Protein AF-A0A535G8T7-F1 (afdb_monomer_lite)

Foldseek 3Di:
DDDDDDDDDDPPPVVPVVPPPPPDDDDPPPPPPPPPPPPVPDPPCPVLVVVLVVLLVVLVVLLVLLVVLQVCLQVVPDCVDPVNVVSCVVNVVLLVVVPPPDDWDDDPSTRSVSSVVSSVVSVVVSVVVSVVSCVVPPPPDD

Radius of gyration: 41.16 Å; chains: 1; bounding box: 87×109×68 Å

Structure (mmCIF, N/CA/C/O backbone):
data_AF-A0A535G8T7-F1
#
_entry.id   AF-A0A535G8T7-F1
#
loop_
_atom_site.group_PDB
_atom_site.id
_atom_site.type_symbol
_atom_site.label_atom_id
_atom_site.label_alt_id
_atom_site.label_comp_id
_atom_site.label_asym_id
_atom_site.label_entity_id
_atom_site.label_seq_id
_atom_site.pdbx_PDB_ins_code
_atom_site.Cartn_x
_atom_site.Cartn_y
_atom_site.Cartn_z
_atom_site.occupancy
_atom_site.B_iso_or_equiv
_atom_site.auth_seq_id
_atom_site.auth_comp_id
_atom_site.auth_asym_id
_atom_site.auth_atom_id
_atom_site.pdbx_PDB_model_num
ATOM 1 N N . MET A 1 1 ? 66.904 -98.398 -48.020 1.00 48.59 1 MET A N 1
ATOM 2 C CA . MET A 1 1 ? 67.419 -98.478 -46.636 1.00 48.59 1 MET A CA 1
ATOM 3 C C . MET A 1 1 ? 67.788 -97.072 -46.190 1.00 48.59 1 MET A C 1
ATOM 5 O O . MET A 1 1 ? 68.320 -96.346 -47.014 1.00 48.59 1 MET A O 1
ATOM 9 N N . ALA A 1 2 ? 67.494 -96.747 -44.927 1.00 50.19 2 ALA A N 1
ATOM 10 C CA . ALA A 1 2 ? 67.636 -95.458 -44.232 1.00 50.19 2 ALA A CA 1
ATOM 11 C C . ALA A 1 2 ? 66.484 -94.443 -44.410 1.00 50.19 2 ALA A C 1
ATOM 13 O O . ALA A 1 2 ? 66.359 -93.749 -45.411 1.00 50.19 2 ALA A O 1
ATOM 14 N N . ILE A 1 3 ? 65.665 -94.389 -43.356 1.00 49.53 3 ILE A N 1
ATOM 15 C CA . ILE A 1 3 ? 64.797 -93.284 -42.943 1.00 49.53 3 ILE A CA 1
ATOM 16 C C . ILE A 1 3 ? 65.677 -92.098 -42.541 1.00 49.53 3 ILE A C 1
ATOM 18 O O . ILE A 1 3 ? 66.598 -92.314 -41.755 1.00 49.53 3 ILE A O 1
ATOM 22 N N . ARG A 1 4 ? 65.332 -90.873 -42.960 1.00 51.25 4 ARG A N 1
ATOM 23 C CA . ARG A 1 4 ? 65.398 -89.684 -42.093 1.00 51.25 4 ARG A CA 1
ATOM 24 C C . ARG A 1 4 ? 64.248 -88.733 -42.396 1.00 51.25 4 ARG A C 1
ATOM 26 O O . ARG A 1 4 ? 63.840 -88.556 -43.538 1.00 51.25 4 ARG A O 1
ATOM 33 N N . HIS A 1 5 ? 63.688 -88.261 -41.299 1.00 56.97 5 HIS A N 1
ATOM 34 C CA . HIS A 1 5 ? 62.522 -87.423 -41.157 1.00 56.97 5 HIS A CA 1
ATOM 35 C C . HIS A 1 5 ? 63.093 -86.099 -40.666 1.00 56.97 5 HIS A C 1
ATOM 37 O O . HIS A 1 5 ? 63.507 -86.027 -39.512 1.00 56.97 5 HIS A O 1
ATOM 43 N N . ASP A 1 6 ? 63.183 -85.108 -41.548 1.00 56.22 6 ASP A N 1
ATOM 44 C CA . ASP A 1 6 ? 63.774 -83.814 -41.220 1.00 56.22 6 ASP A CA 1
ATOM 45 C C . ASP A 1 6 ? 62.648 -82.767 -41.199 1.00 56.22 6 ASP A C 1
ATOM 47 O O . ASP A 1 6 ? 62.195 -82.253 -42.217 1.00 56.22 6 ASP A O 1
ATOM 51 N N . GLU A 1 7 ? 62.103 -82.628 -39.995 1.00 58.66 7 GLU A N 1
ATOM 52 C CA . GLU A 1 7 ? 61.579 -81.439 -39.316 1.00 58.66 7 GLU A CA 1
ATOM 53 C C . GL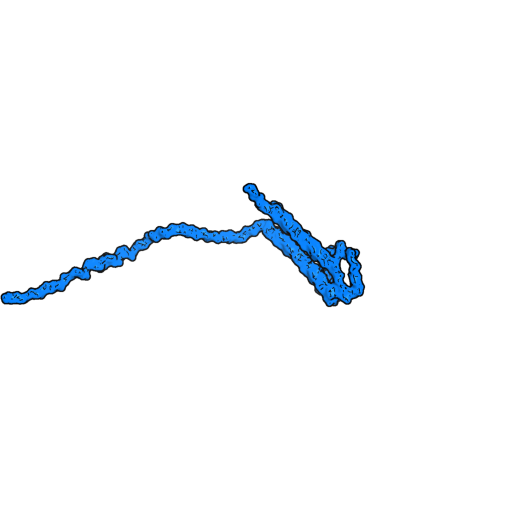U A 1 7 ? 61.063 -80.241 -40.148 1.00 58.66 7 GLU A C 1
ATOM 55 O O . GLU A 1 7 ? 61.810 -79.478 -40.753 1.00 58.66 7 GLU A O 1
ATOM 60 N N . HIS A 1 8 ? 59.755 -79.984 -40.007 1.00 61.91 8 HIS A N 1
ATOM 61 C CA . HIS A 1 8 ? 59.171 -78.637 -40.051 1.00 61.91 8 HIS A CA 1
ATOM 62 C C . HIS A 1 8 ? 59.838 -77.754 -38.989 1.00 61.91 8 HIS A C 1
ATOM 64 O O . HIS A 1 8 ? 59.796 -78.114 -37.809 1.00 61.91 8 HIS A O 1
ATOM 70 N N . PRO A 1 9 ? 60.383 -76.583 -39.354 1.00 54.34 9 PRO A N 1
ATOM 71 C CA . PRO A 1 9 ? 59.805 -75.325 -38.847 1.00 54.34 9 PRO A CA 1
ATOM 72 C C . PRO A 1 9 ? 60.082 -74.161 -39.838 1.00 54.34 9 PRO A C 1
ATOM 74 O O . PRO A 1 9 ? 61.140 -74.091 -40.439 1.00 54.34 9 PRO A O 1
ATOM 77 N N . THR A 1 10 ? 59.180 -73.238 -40.171 1.00 55.50 10 THR A N 1
ATOM 78 C CA . THR A 1 10 ? 58.928 -72.007 -39.398 1.00 55.50 10 THR A CA 1
ATOM 79 C C . THR A 1 10 ? 58.032 -71.055 -40.224 1.00 55.50 10 THR A C 1
ATOM 81 O O . THR A 1 10 ? 58.300 -69.870 -40.330 1.00 55.50 10 THR A O 1
ATOM 84 N N . GLU A 1 11 ? 56.898 -71.489 -40.779 1.00 53.00 11 GLU A N 1
ATOM 85 C CA . GLU A 1 11 ? 55.914 -70.537 -41.356 1.00 53.00 11 GLU A CA 1
ATOM 86 C C . GLU A 1 11 ? 54.972 -69.962 -40.271 1.00 53.00 11 GLU A C 1
ATOM 88 O O . GLU A 1 11 ? 53.772 -69.769 -40.446 1.00 53.00 11 GLU A O 1
ATOM 93 N N . ARG A 1 12 ? 55.515 -69.747 -39.067 1.00 56.47 12 ARG A N 1
ATOM 94 C CA . ARG A 1 12 ? 54.818 -69.159 -37.910 1.00 56.47 12 ARG A CA 1
ATOM 95 C C . ARG A 1 12 ? 55.551 -67.921 -37.394 1.00 56.47 12 ARG A C 1
ATOM 97 O O . ARG A 1 12 ? 55.482 -67.612 -36.211 1.00 56.47 12 ARG A O 1
ATOM 104 N N . VAL A 1 13 ? 56.283 -67.227 -38.258 1.00 55.84 13 VAL A N 1
ATOM 105 C CA . VAL A 1 13 ? 56.963 -65.978 -37.879 1.00 55.84 13 VAL A CA 1
ATOM 106 C C . VAL A 1 13 ? 56.516 -64.765 -38.691 1.00 55.84 13 VAL A C 1
ATOM 108 O O . VAL A 1 13 ? 56.645 -63.655 -38.199 1.00 55.84 13 VAL A O 1
ATOM 111 N N . GLU A 1 14 ? 55.827 -64.934 -39.823 1.00 55.16 14 GLU A N 1
ATOM 112 C CA . GLU A 1 14 ? 55.316 -63.787 -40.598 1.00 55.16 14 GLU A CA 1
ATOM 113 C C . GLU A 1 14 ? 54.021 -63.174 -40.020 1.00 55.16 14 GLU A C 1
ATOM 115 O O . GLU A 1 14 ? 53.676 -62.022 -40.271 1.00 55.16 14 GLU A O 1
ATOM 120 N N . ARG A 1 15 ? 53.290 -63.906 -39.167 1.00 56.53 15 ARG A N 1
ATOM 121 C CA . ARG A 1 15 ? 52.028 -63.410 -38.581 1.00 56.53 15 ARG A CA 1
ATOM 122 C C . ARG A 1 15 ? 52.227 -62.344 -37.490 1.00 56.53 15 ARG A C 1
ATOM 124 O O . ARG A 1 15 ? 51.249 -61.713 -37.092 1.00 56.53 15 ARG A O 1
ATOM 131 N N . VAL A 1 16 ? 53.446 -62.136 -36.994 1.00 57.09 16 VAL A N 1
ATOM 132 C CA . VAL A 1 16 ? 53.677 -61.327 -35.783 1.00 57.09 16 VAL A CA 1
ATOM 133 C C . VAL A 1 16 ? 54.039 -59.864 -36.083 1.00 57.09 16 VAL A C 1
ATOM 135 O O . VAL A 1 16 ? 53.807 -59.011 -35.235 1.00 57.09 16 VAL A O 1
ATOM 138 N N . GLU A 1 17 ? 54.442 -59.508 -37.305 1.00 55.72 17 GLU A N 1
ATOM 139 C CA . GLU A 1 17 ? 54.786 -58.109 -37.646 1.00 55.72 17 GLU A CA 1
ATOM 140 C C . GLU A 1 17 ? 53.579 -57.214 -37.989 1.00 55.72 17 GLU A C 1
ATOM 142 O O . GLU A 1 17 ? 53.711 -56.004 -38.153 1.00 55.72 17 GLU A O 1
ATOM 147 N N . ARG A 1 18 ? 52.357 -57.760 -38.042 1.00 56.59 18 ARG A N 1
ATOM 148 C CA . ARG A 1 18 ? 51.145 -56.966 -38.339 1.00 56.59 18 ARG A CA 1
ATOM 149 C C . ARG A 1 18 ? 50.621 -56.159 -37.137 1.00 56.59 18 ARG A C 1
ATOM 151 O O . ARG A 1 18 ? 49.663 -55.407 -37.294 1.00 56.59 18 ARG A O 1
ATOM 158 N N . ILE A 1 19 ? 51.195 -56.305 -35.942 1.00 57.62 19 ILE A N 1
ATOM 159 C CA . ILE A 1 19 ? 50.577 -55.791 -34.703 1.00 57.62 19 ILE A CA 1
ATOM 160 C C . ILE A 1 19 ? 51.194 -54.467 -34.200 1.00 57.62 19 ILE A C 1
ATOM 162 O O . ILE A 1 19 ? 50.603 -53.825 -33.339 1.00 57.62 19 ILE A O 1
ATOM 166 N N . GLU A 1 20 ? 52.287 -53.965 -34.786 1.00 56.53 20 GLU A N 1
ATOM 167 C CA . GLU A 1 20 ? 52.954 -52.739 -34.293 1.00 56.53 20 GLU A CA 1
ATOM 168 C C . GLU A 1 20 ? 52.769 -51.473 -35.148 1.00 56.53 20 GLU A C 1
ATOM 170 O O . GLU A 1 20 ? 53.287 -50.416 -34.805 1.00 56.53 20 GLU A O 1
ATOM 175 N N . HIS A 1 21 ? 51.935 -51.502 -36.190 1.00 53.03 21 HIS A N 1
ATOM 176 C CA . HIS A 1 21 ? 51.568 -50.294 -36.954 1.00 53.03 21 HIS A CA 1
ATOM 177 C C . HIS A 1 21 ? 50.254 -49.636 -36.486 1.00 53.03 21 HIS A C 1
ATOM 179 O O . HIS A 1 21 ? 49.468 -49.129 -37.282 1.00 53.03 21 HIS A O 1
ATOM 185 N N . LEU A 1 22 ? 50.005 -49.629 -35.174 1.00 56.12 22 LEU A N 1
ATOM 186 C CA . LEU A 1 22 ? 48.855 -48.968 -34.540 1.00 56.12 22 LEU A CA 1
ATOM 187 C C . LEU A 1 22 ? 49.304 -48.173 -33.305 1.00 56.12 22 LEU A C 1
ATOM 189 O O . LEU A 1 22 ? 48.767 -48.327 -32.210 1.00 56.12 22 LEU A O 1
ATOM 193 N N . HIS A 1 23 ? 50.310 -47.311 -33.469 1.00 57.88 23 HIS A N 1
ATOM 194 C CA . HIS A 1 23 ? 50.648 -46.321 -32.443 1.00 57.88 23 HIS A CA 1
ATOM 195 C C . HIS A 1 23 ? 50.940 -44.919 -32.977 1.00 57.88 23 HIS A C 1
ATOM 197 O O . HIS A 1 23 ? 51.767 -44.194 -32.436 1.00 57.88 23 HIS A O 1
ATOM 203 N N . GLU A 1 24 ? 50.168 -44.489 -33.974 1.00 51.56 24 GLU A N 1
ATOM 204 C CA . GLU A 1 24 ? 50.053 -43.069 -34.295 1.00 51.56 24 GLU A CA 1
ATOM 205 C C . GLU A 1 24 ? 48.576 -42.712 -34.504 1.00 51.56 24 GLU A C 1
ATOM 207 O O . GLU A 1 24 ? 47.999 -42.841 -35.579 1.00 51.56 24 GLU A O 1
ATOM 212 N N . ARG A 1 25 ? 47.913 -42.307 -33.417 1.00 59.97 25 ARG A N 1
ATOM 213 C CA . ARG A 1 25 ? 46.769 -41.390 -33.514 1.00 59.97 25 ARG A CA 1
ATOM 214 C C . ARG A 1 25 ? 47.370 -40.019 -33.826 1.00 59.97 25 ARG A C 1
ATOM 216 O O . ARG A 1 25 ? 48.233 -39.589 -33.064 1.00 59.97 25 ARG A O 1
ATOM 223 N N . PRO A 1 26 ? 46.880 -39.290 -34.839 1.00 51.06 26 PRO A N 1
ATOM 224 C CA . PRO A 1 26 ? 45.702 -38.469 -34.563 1.00 51.06 26 PRO A CA 1
ATOM 225 C C . PRO A 1 26 ? 44.774 -38.267 -35.778 1.00 51.06 26 PRO A C 1
ATOM 227 O O . PRO A 1 26 ? 45.053 -38.696 -36.886 1.00 51.06 26 PRO A O 1
ATOM 230 N N . ALA A 1 27 ? 43.672 -37.553 -35.542 1.00 53.00 27 ALA A N 1
ATOM 231 C CA . ALA A 1 27 ? 42.663 -37.128 -36.515 1.00 53.00 27 ALA A CA 1
ATOM 232 C C . ALA A 1 27 ? 41.603 -38.180 -36.864 1.00 53.00 27 ALA A C 1
ATOM 234 O O . ALA A 1 27 ? 41.348 -38.517 -38.017 1.00 53.00 27 ALA A O 1
ATOM 235 N N . ALA A 1 28 ? 40.834 -38.562 -35.841 1.00 55.94 28 ALA A N 1
ATOM 236 C CA . ALA A 1 28 ? 39.399 -38.606 -36.067 1.00 55.94 28 ALA A CA 1
ATOM 237 C C . ALA A 1 28 ? 39.005 -37.282 -36.744 1.00 55.94 28 ALA A C 1
ATOM 239 O O . ALA A 1 28 ? 39.094 -36.225 -36.119 1.00 55.94 28 ALA A O 1
ATOM 240 N N . THR A 1 29 ? 38.564 -37.326 -37.999 1.00 53.78 29 THR A N 1
ATOM 241 C CA . THR A 1 29 ? 37.729 -36.272 -38.584 1.00 53.78 29 THR A CA 1
ATOM 242 C C . THR A 1 29 ? 36.361 -36.324 -37.896 1.00 53.78 29 THR A C 1
ATOM 244 O O . THR A 1 29 ? 35.325 -36.536 -38.513 1.00 53.78 29 THR A O 1
ATOM 247 N N . ALA A 1 30 ? 36.347 -36.166 -36.572 1.00 56.47 30 ALA A N 1
ATOM 248 C CA . ALA A 1 30 ? 35.235 -35.519 -35.926 1.00 56.47 30 ALA A CA 1
ATOM 249 C C . ALA A 1 30 ? 35.384 -34.069 -36.365 1.00 56.47 30 ALA A C 1
ATOM 251 O O . ALA A 1 30 ? 36.321 -33.382 -35.952 1.00 56.47 30 ALA A O 1
ATOM 252 N N . ALA A 1 31 ? 34.511 -33.628 -37.272 1.00 60.22 31 ALA A N 1
ATOM 253 C CA . ALA A 1 31 ? 34.301 -32.206 -37.467 1.00 60.22 31 ALA A CA 1
ATOM 254 C C . ALA A 1 31 ? 34.274 -3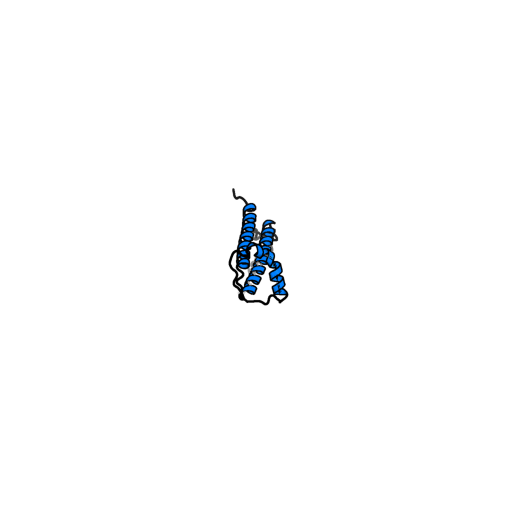1.558 -36.075 1.00 60.22 31 ALA A C 1
ATOM 256 O O . ALA A 1 31 ? 33.667 -32.149 -35.169 1.00 60.22 31 ALA A O 1
ATOM 257 N N . PRO A 1 32 ? 34.922 -30.403 -35.857 1.00 59.22 32 PRO A N 1
ATOM 258 C CA . PRO A 1 32 ? 34.621 -29.632 -34.673 1.00 59.22 32 PRO A CA 1
ATOM 259 C C . PRO A 1 32 ? 33.127 -29.336 -34.765 1.00 59.22 32 PRO A C 1
ATOM 261 O O . PRO A 1 32 ? 32.694 -28.427 -35.468 1.00 59.22 32 PRO A O 1
ATOM 264 N N . THR A 1 33 ? 32.316 -30.154 -34.092 1.00 56.47 33 THR A N 1
ATOM 265 C CA . THR A 1 33 ? 31.018 -29.718 -33.630 1.00 56.47 33 THR A CA 1
ATOM 266 C C . THR A 1 33 ? 31.411 -28.559 -32.758 1.00 56.47 33 THR A C 1
ATOM 268 O O . THR A 1 33 ? 31.988 -28.745 -31.684 1.00 56.47 33 THR A O 1
ATOM 271 N N . THR A 1 34 ? 31.240 -27.359 -33.297 1.00 58.09 34 THR A N 1
ATOM 272 C CA . THR A 1 34 ? 31.191 -26.145 -32.520 1.00 58.09 34 THR A CA 1
ATOM 273 C C . THR A 1 34 ? 30.071 -26.401 -31.531 1.00 58.09 34 THR A C 1
ATOM 275 O O . THR A 1 34 ? 28.912 -26.096 -31.795 1.00 58.09 34 THR A O 1
ATOM 278 N N . SER A 1 35 ? 30.407 -27.043 -30.412 1.00 63.88 35 SER A N 1
ATOM 279 C CA . SER A 1 35 ? 29.684 -26.884 -29.178 1.00 63.88 35 SER A CA 1
ATOM 280 C C . SER A 1 35 ? 29.901 -25.416 -28.899 1.00 63.88 35 SER A C 1
ATOM 282 O O . SER A 1 35 ? 30.900 -25.002 -28.315 1.00 63.88 35 SER A O 1
ATOM 284 N N . ASN A 1 36 ? 29.026 -24.616 -29.492 1.00 66.81 36 ASN A N 1
ATOM 285 C CA . ASN A 1 36 ? 28.714 -23.281 -29.083 1.00 66.81 36 ASN A CA 1
ATOM 286 C C . ASN A 1 36 ? 28.339 -23.428 -27.616 1.00 66.81 36 ASN A C 1
ATOM 288 O O . ASN A 1 36 ? 27.179 -23.576 -27.249 1.00 66.81 36 ASN A O 1
ATOM 292 N N . VAL A 1 37 ? 29.364 -23.442 -26.765 1.00 63.56 37 VAL A N 1
ATOM 293 C CA . VAL A 1 37 ? 29.234 -23.076 -25.376 1.00 63.56 37 VAL A CA 1
ATOM 294 C C . VAL A 1 37 ? 28.821 -21.624 -25.473 1.00 63.56 37 VAL A C 1
ATOM 296 O O . VAL A 1 37 ? 29.641 -20.710 -25.527 1.00 63.56 37 VAL A O 1
ATOM 299 N N . SER A 1 38 ? 27.515 -21.429 -25.620 1.00 62.88 38 SER A N 1
ATOM 300 C CA . SER A 1 38 ? 26.842 -20.217 -25.243 1.00 62.88 38 SER A CA 1
ATOM 301 C C . SER A 1 38 ? 27.179 -20.077 -23.771 1.00 62.88 38 SER A C 1
ATOM 303 O O . SER A 1 38 ? 26.479 -20.586 -22.901 1.00 62.88 38 SER A O 1
ATOM 305 N N . VAL A 1 39 ? 28.324 -19.453 -23.491 1.00 60.28 39 VAL A N 1
ATOM 306 C CA . VAL A 1 39 ? 28.535 -18.769 -22.232 1.00 60.28 39 VAL A CA 1
ATOM 307 C C . VAL A 1 39 ? 27.413 -17.756 -22.251 1.00 60.28 39 VAL A C 1
ATOM 309 O O . VAL A 1 39 ? 27.517 -16.731 -22.922 1.00 60.28 39 VAL A O 1
ATOM 312 N N . THR A 1 40 ? 26.274 -18.137 -21.671 1.00 60.59 40 THR A N 1
ATOM 313 C CA . THR A 1 40 ? 25.147 -17.257 -21.424 1.00 60.59 40 THR A CA 1
ATOM 314 C C . THR A 1 40 ? 25.767 -16.084 -20.700 1.00 60.59 40 THR A C 1
ATOM 316 O O . THR A 1 40 ? 26.160 -16.213 -19.540 1.00 60.59 40 THR A O 1
ATOM 319 N N . GLY A 1 41 ? 26.018 -15.018 -21.466 1.00 56.12 41 GLY A N 1
ATOM 320 C CA . GLY A 1 41 ? 26.767 -13.862 -21.018 1.00 56.12 41 GLY A CA 1
ATOM 321 C C . GLY A 1 41 ? 26.170 -13.442 -19.695 1.00 56.12 41 GLY A C 1
ATOM 322 O O . GLY A 1 41 ? 24.943 -13.355 -19.591 1.00 56.12 41 GLY A O 1
ATOM 323 N N . GLY A 1 42 ? 27.032 -13.304 -18.682 1.00 55.94 42 GLY A N 1
ATOM 324 C CA . GLY A 1 42 ? 26.630 -12.928 -17.333 1.00 55.94 42 GLY A CA 1
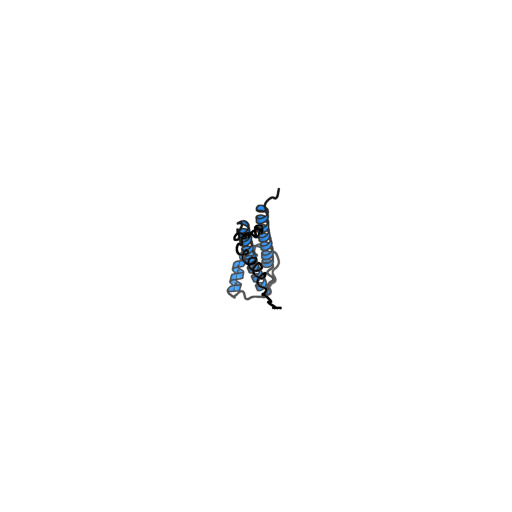ATOM 325 C C . GLY A 1 42 ? 25.580 -11.840 -17.432 1.00 55.94 42 GLY A C 1
ATOM 326 O O . GLY A 1 42 ? 25.817 -10.879 -18.161 1.00 55.94 42 GLY A O 1
ATOM 327 N N . ALA A 1 43 ? 24.416 -12.096 -16.820 1.00 59.00 43 ALA A N 1
ATOM 328 C CA . ALA A 1 43 ? 23.177 -11.361 -17.024 1.00 59.00 43 ALA A CA 1
ATOM 329 C C . ALA A 1 43 ? 23.482 -9.910 -17.400 1.00 59.00 43 ALA A C 1
ATOM 331 O O . ALA A 1 43 ? 23.895 -9.112 -16.562 1.00 59.00 43 ALA A O 1
ATOM 332 N N . THR A 1 44 ? 23.371 -9.563 -18.680 1.00 56.84 44 THR A N 1
ATOM 333 C CA . THR A 1 44 ? 23.376 -8.159 -19.056 1.00 56.84 44 THR A CA 1
ATOM 334 C C . THR A 1 44 ? 22.039 -7.655 -18.556 1.00 56.84 44 THR A C 1
ATOM 336 O O . THR A 1 44 ? 21.012 -7.808 -19.215 1.00 56.84 44 THR A O 1
ATOM 339 N N . HIS A 1 45 ? 22.026 -7.146 -17.320 1.00 54.94 45 HIS A N 1
ATOM 340 C CA . HIS A 1 45 ? 20.890 -6.437 -16.755 1.00 54.94 45 HIS A CA 1
ATOM 341 C C . HIS A 1 45 ? 20.645 -5.245 -17.674 1.00 54.94 45 HIS A C 1
ATOM 343 O O . HIS A 1 45 ? 21.224 -4.173 -17.499 1.00 54.94 45 HIS A O 1
ATOM 349 N N . THR A 1 46 ? 19.837 -5.445 -18.716 1.00 68.69 46 THR A N 1
ATOM 350 C CA . THR A 1 46 ? 19.364 -4.336 -19.532 1.00 68.69 46 THR A CA 1
ATOM 351 C C . THR A 1 46 ? 18.744 -3.332 -18.558 1.00 68.69 46 THR A C 1
ATOM 353 O O . THR A 1 46 ? 17.974 -3.739 -17.682 1.00 68.69 46 THR A O 1
ATOM 356 N N . PRO A 1 47 ? 19.102 -2.040 -18.629 1.00 72.56 47 PRO A N 1
ATOM 357 C CA . PRO A 1 47 ? 18.741 -1.059 -17.600 1.00 72.56 47 PRO A CA 1
ATOM 358 C C . PRO A 1 47 ? 17.229 -1.018 -17.331 1.00 72.56 47 PRO A C 1
ATOM 360 O O . PRO A 1 47 ? 16.783 -0.771 -16.214 1.00 72.56 47 PRO A O 1
ATOM 363 N N . VAL A 1 48 ? 16.434 -1.362 -18.341 1.00 81.31 48 VAL A N 1
ATOM 364 C CA . VAL A 1 48 ? 14.971 -1.432 -18.294 1.00 81.31 48 VAL A CA 1
ATOM 365 C C . VAL A 1 48 ? 14.459 -2.555 -17.397 1.00 81.31 48 VAL A C 1
ATOM 367 O O . VAL A 1 48 ? 13.469 -2.361 -16.688 1.00 81.31 48 VAL A O 1
ATOM 370 N N . TRP A 1 49 ? 15.140 -3.704 -17.368 1.00 80.50 49 TRP A N 1
ATOM 371 C CA . TRP A 1 49 ? 14.795 -4.799 -16.464 1.00 80.50 49 TRP A CA 1
ATOM 372 C C . TRP A 1 49 ? 14.983 -4.381 -15.003 1.00 80.50 49 TRP A C 1
ATOM 374 O O . TRP A 1 49 ? 14.101 -4.607 -14.174 1.00 80.50 49 TRP A O 1
ATOM 384 N N . THR A 1 50 ? 16.079 -3.679 -14.701 1.00 86.81 50 THR A N 1
ATOM 385 C CA . THR A 1 50 ? 16.353 -3.166 -13.352 1.00 86.81 50 THR A CA 1
ATOM 386 C C . THR A 1 50 ? 15.322 -2.119 -12.925 1.00 86.81 50 THR A C 1
ATOM 388 O O . THR A 1 50 ? 14.754 -2.240 -11.842 1.00 86.81 50 THR A O 1
ATOM 391 N N . VAL A 1 51 ? 15.016 -1.129 -13.775 1.00 87.25 51 VAL A N 1
ATOM 392 C CA . VAL A 1 51 ? 14.028 -0.077 -13.455 1.00 87.25 51 VAL A CA 1
ATOM 393 C C . VAL A 1 51 ? 12.647 -0.675 -13.194 1.00 87.25 51 VAL A C 1
ATOM 395 O O . VAL A 1 51 ? 12.031 -0.383 -12.171 1.00 87.25 51 VAL A O 1
ATOM 398 N N . THR A 1 52 ? 12.181 -1.555 -14.082 1.00 91.44 52 THR A N 1
ATOM 399 C CA . THR A 1 52 ? 10.865 -2.197 -13.951 1.00 91.44 52 THR A CA 1
ATOM 400 C C . THR A 1 52 ? 10.772 -3.017 -12.663 1.00 91.44 52 THR A C 1
ATOM 402 O O . THR A 1 52 ? 9.757 -2.966 -11.967 1.00 91.44 52 THR A O 1
ATOM 405 N N . SER A 1 53 ? 11.848 -3.725 -12.308 1.00 92.31 53 SER A N 1
ATOM 406 C CA . SER A 1 53 ? 11.917 -4.528 -11.083 1.00 92.31 53 SER A CA 1
ATOM 407 C C . SER A 1 53 ? 11.863 -3.667 -9.822 1.00 92.31 53 SER A C 1
ATOM 409 O O . SER A 1 53 ? 11.115 -3.984 -8.902 1.00 92.31 53 SER A O 1
ATOM 411 N N . VAL A 1 54 ? 12.605 -2.554 -9.786 1.00 94.69 54 VAL A N 1
ATOM 412 C CA . VAL A 1 54 ? 12.607 -1.627 -8.641 1.00 94.69 54 VAL A CA 1
ATOM 413 C C . VAL A 1 54 ? 11.239 -0.975 -8.458 1.00 94.69 54 VAL A C 1
ATOM 415 O O . VAL A 1 54 ? 10.732 -0.940 -7.340 1.00 94.69 54 VAL A O 1
ATOM 418 N N . VAL A 1 55 ? 10.619 -0.499 -9.543 1.00 94.69 55 VAL A N 1
ATOM 419 C CA . VAL A 1 55 ? 9.266 0.074 -9.492 1.00 94.69 55 VAL A CA 1
ATOM 420 C C . VAL A 1 55 ? 8.287 -0.959 -8.948 1.00 94.69 55 VAL A C 1
ATOM 422 O O . VAL A 1 55 ? 7.607 -0.690 -7.963 1.00 94.69 55 VAL A O 1
ATOM 425 N N . THR A 1 56 ? 8.267 -2.157 -9.537 1.00 95.88 56 THR A N 1
ATOM 426 C CA . THR A 1 56 ? 7.367 -3.235 -9.107 1.00 95.88 56 THR A CA 1
ATOM 427 C C . THR A 1 56 ? 7.557 -3.540 -7.624 1.00 95.88 56 THR A C 1
ATOM 429 O O . THR A 1 56 ? 6.584 -3.547 -6.880 1.00 95.88 56 THR A O 1
ATOM 432 N N . LEU A 1 57 ? 8.805 -3.689 -7.166 1.00 97.25 57 LEU A N 1
ATOM 433 C CA . LEU A 1 57 ? 9.118 -3.954 -5.764 1.00 97.25 57 LEU A CA 1
ATOM 434 C C . LEU A 1 57 ? 8.566 -2.872 -4.827 1.00 97.25 57 LEU A C 1
ATOM 436 O O . LEU A 1 57 ? 7.968 -3.206 -3.808 1.00 97.25 57 LEU A O 1
ATOM 440 N N . ILE A 1 58 ? 8.743 -1.590 -5.160 1.00 97.50 58 ILE A N 1
ATOM 441 C CA . ILE A 1 58 ? 8.247 -0.484 -4.330 1.00 97.50 58 ILE A CA 1
ATOM 442 C C . ILE A 1 58 ? 6.722 -0.540 -4.220 1.00 97.50 58 ILE A C 1
ATOM 444 O O . ILE A 1 58 ? 6.197 -0.514 -3.107 1.00 97.50 58 ILE A O 1
ATOM 448 N N . PHE A 1 59 ? 6.013 -0.651 -5.347 1.00 97.69 59 PHE A N 1
ATOM 449 C CA . PHE A 1 59 ? 4.549 -0.718 -5.346 1.00 97.69 59 PHE A CA 1
ATOM 450 C C . PHE A 1 59 ? 4.041 -1.940 -4.577 1.00 97.69 59 PHE A C 1
ATOM 452 O O . PHE A 1 59 ? 3.196 -1.788 -3.699 1.00 97.69 59 PHE A O 1
ATOM 459 N N . THR A 1 60 ? 4.638 -3.116 -4.793 1.00 97.81 60 THR A N 1
ATOM 460 C CA . THR A 1 60 ? 4.282 -4.337 -4.060 1.00 97.81 60 THR A CA 1
ATOM 461 C C . THR A 1 60 ? 4.515 -4.194 -2.556 1.00 97.81 60 THR A C 1
ATOM 463 O O . THR A 1 60 ? 3.683 -4.629 -1.765 1.00 97.81 60 THR A O 1
ATOM 466 N N . VAL A 1 61 ? 5.605 -3.554 -2.121 1.00 98.25 61 VAL A N 1
ATOM 467 C CA . VAL A 1 61 ? 5.838 -3.293 -0.691 1.00 98.25 61 VAL A CA 1
ATOM 468 C C . VAL A 1 61 ? 4.745 -2.384 -0.122 1.00 98.25 61 VAL A C 1
ATOM 470 O O . VAL A 1 61 ? 4.173 -2.705 0.919 1.00 98.25 61 VAL A O 1
ATOM 473 N N . LEU A 1 62 ? 4.409 -1.282 -0.802 1.00 98.31 62 LEU A N 1
ATOM 474 C CA . LEU A 1 62 ? 3.347 -0.371 -0.356 1.00 98.31 62 LEU A CA 1
ATOM 475 C C . LEU A 1 62 ? 1.978 -1.068 -0.286 1.00 98.31 62 LEU A C 1
ATOM 477 O O . LEU A 1 62 ? 1.248 -0.888 0.690 1.00 98.31 62 LEU A O 1
ATOM 481 N N . GLU A 1 63 ? 1.655 -1.897 -1.277 1.00 97.81 63 GLU A N 1
ATOM 482 C CA . GLU A 1 63 ? 0.439 -2.714 -1.308 1.00 97.81 63 GLU A CA 1
ATOM 483 C C . GLU A 1 63 ? 0.388 -3.706 -0.146 1.00 97.81 63 GLU A C 1
ATOM 485 O O . GLU A 1 63 ? -0.638 -3.802 0.523 1.00 97.81 63 GLU A O 1
ATOM 490 N N . VAL A 1 64 ? 1.491 -4.400 0.153 1.00 98.25 64 VAL A N 1
ATOM 491 C CA . VAL A 1 64 ? 1.569 -5.333 1.288 1.00 98.25 64 VAL A CA 1
ATOM 492 C C . VAL A 1 64 ? 1.370 -4.603 2.616 1.00 98.25 64 VAL A C 1
ATOM 494 O O . VAL A 1 64 ? 0.647 -5.099 3.481 1.00 98.25 64 VAL A O 1
ATOM 497 N N . LEU A 1 65 ? 1.952 -3.412 2.784 1.00 98.25 65 LEU A N 1
ATOM 498 C CA . LEU A 1 65 ? 1.737 -2.588 3.978 1.00 98.25 65 LEU A CA 1
ATOM 499 C C . LEU A 1 65 ? 0.257 -2.203 4.137 1.00 98.25 65 LEU A C 1
ATOM 501 O O . LEU A 1 65 ? -0.295 -2.286 5.237 1.00 98.25 65 LEU A O 1
ATOM 505 N N . LEU A 1 66 ? -0.401 -1.805 3.047 1.00 98.00 66 LEU A N 1
ATOM 506 C CA . LEU A 1 66 ? -1.825 -1.469 3.058 1.00 98.00 66 LEU A CA 1
ATOM 507 C C . LEU A 1 66 ? -2.716 -2.691 3.287 1.00 98.00 66 LEU A C 1
ATOM 509 O O . LEU A 1 66 ? -3.690 -2.599 4.034 1.00 98.00 66 LEU A O 1
ATOM 513 N N . LEU A 1 67 ? -2.368 -3.838 2.706 1.00 97.81 67 LEU A N 1
ATOM 514 C CA . LEU A 1 67 ? -3.074 -5.096 2.922 1.00 97.81 67 LEU A CA 1
ATOM 515 C C . LEU A 1 67 ? -2.975 -5.522 4.387 1.00 97.81 67 LEU A C 1
ATOM 517 O O . LEU A 1 67 ? -3.979 -5.891 4.991 1.00 97.81 67 LEU A O 1
ATOM 521 N N . LEU A 1 68 ? -1.791 -5.394 4.991 1.00 97.75 68 LEU A N 1
ATOM 522 C CA . LEU A 1 68 ? -1.598 -5.653 6.413 1.00 97.75 68 LEU A CA 1
ATOM 523 C C . LEU A 1 68 ? -2.449 -4.709 7.272 1.00 97.75 68 LEU A C 1
ATOM 525 O O . LEU A 1 68 ? -3.106 -5.165 8.207 1.00 97.75 68 LEU A O 1
ATOM 529 N N . ARG A 1 69 ? -2.507 -3.413 6.926 1.00 95.88 69 ARG A N 1
ATOM 530 C CA . ARG A 1 69 ? -3.409 -2.454 7.588 1.00 95.88 69 ARG A CA 1
ATOM 531 C C . ARG A 1 69 ? -4.862 -2.900 7.483 1.00 95.88 69 ARG A C 1
ATOM 533 O O . ARG A 1 69 ? -5.561 -2.897 8.494 1.00 95.88 69 ARG A O 1
ATOM 540 N N . PHE A 1 70 ? -5.312 -3.260 6.284 1.00 95.62 70 PHE A N 1
ATOM 541 C CA . PHE A 1 70 ? -6.678 -3.706 6.041 1.00 95.62 70 PHE A CA 1
ATOM 542 C C . PHE A 1 70 ? -7.013 -4.932 6.901 1.00 95.62 70 PHE A C 1
ATOM 544 O O . PHE A 1 70 ? -8.005 -4.913 7.626 1.00 95.62 70 PHE A O 1
ATOM 551 N N . ILE A 1 71 ? -6.132 -5.939 6.918 1.00 95.81 71 ILE A N 1
ATOM 552 C CA . ILE A 1 71 ? -6.269 -7.143 7.751 1.00 95.81 71 ILE A CA 1
ATOM 553 C C . ILE A 1 71 ? -6.336 -6.779 9.242 1.00 95.81 71 ILE A C 1
ATOM 555 O O . ILE A 1 71 ? -7.189 -7.283 9.972 1.00 95.81 71 ILE A O 1
ATOM 559 N N . PHE A 1 72 ? -5.477 -5.880 9.720 1.00 94.81 72 PHE A N 1
ATOM 560 C CA . PHE A 1 72 ? -5.472 -5.450 11.121 1.00 94.81 72 PHE A CA 1
ATOM 561 C C . PHE A 1 72 ? -6.745 -4.690 11.517 1.00 94.81 72 PHE A C 1
ATOM 563 O O . PHE A 1 72 ? -7.280 -4.919 12.602 1.00 94.81 72 PHE A O 1
ATOM 570 N N . LYS A 1 73 ? -7.286 -3.846 10.633 1.00 92.00 73 LYS A N 1
ATOM 571 C CA . LYS A 1 73 ? -8.555 -3.135 10.854 1.00 92.00 73 LYS A CA 1
ATOM 572 C C . LYS A 1 73 ? -9.747 -4.098 10.953 1.00 92.00 73 LYS A C 1
ATOM 574 O O . LYS A 1 73 ? -10.545 -3.970 11.884 1.00 92.00 73 LYS A O 1
ATOM 579 N N . ILE A 1 74 ? -9.831 -5.098 10.066 1.00 92.88 74 ILE A N 1
ATOM 580 C CA . ILE A 1 74 ? -10.934 -6.081 10.079 1.00 92.88 74 ILE A CA 1
ATOM 581 C C . ILE A 1 74 ? -10.812 -7.113 11.203 1.00 92.88 74 ILE A C 1
ATOM 583 O O . ILE A 1 74 ? -11.817 -7.642 11.655 1.00 92.88 74 ILE A O 1
ATOM 587 N N . THR A 1 75 ? -9.600 -7.410 11.672 1.00 92.69 75 THR A N 1
ATOM 588 C CA . THR A 1 75 ? -9.387 -8.329 12.805 1.00 92.69 75 THR A CA 1
ATOM 589 C C . THR A 1 75 ? -9.493 -7.630 14.160 1.00 92.69 75 THR A C 1
ATOM 591 O O . THR A 1 75 ? -9.428 -8.290 15.193 1.00 92.69 75 THR A O 1
ATOM 594 N N . GLY A 1 76 ? -9.669 -6.303 14.181 1.00 91.19 76 GLY A N 1
ATOM 595 C CA . GLY A 1 76 ? -9.742 -5.528 15.418 1.00 91.19 76 GLY A CA 1
ATOM 596 C C . GLY A 1 76 ? -8.405 -5.458 16.160 1.00 91.19 76 GLY A C 1
ATOM 597 O O . GLY A 1 76 ? -8.383 -5.432 17.390 1.00 91.19 76 GLY A O 1
ATOM 598 N N . ALA A 1 77 ? -7.284 -5.450 15.432 1.00 92.88 77 ALA A N 1
ATOM 599 C CA . ALA A 1 77 ? -5.955 -5.360 16.021 1.00 92.88 77 ALA A CA 1
ATOM 600 C C . ALA A 1 77 ? -5.820 -4.118 16.917 1.00 92.88 77 ALA A C 1
ATOM 602 O O . ALA A 1 77 ? -6.254 -3.018 16.567 1.00 92.88 77 ALA A O 1
ATOM 603 N N . ASN A 1 78 ? -5.172 -4.292 18.071 1.00 93.69 78 ASN A N 1
ATOM 604 C CA . ASN A 1 78 ? -5.005 -3.230 19.057 1.00 93.69 78 ASN A CA 1
ATOM 605 C C . ASN A 1 78 ? -4.117 -2.097 18.510 1.00 93.69 78 ASN A C 1
ATOM 607 O O . ASN A 1 78 ? -2.900 -2.253 18.395 1.00 93.69 78 ASN A O 1
ATOM 611 N N . SER A 1 79 ? -4.713 -0.933 18.245 1.00 91.94 79 SER A N 1
ATOM 612 C CA . SER A 1 79 ? -4.015 0.258 17.750 1.00 91.94 79 SER A CA 1
ATOM 613 C C . SER A 1 79 ? -3.028 0.869 18.747 1.00 91.94 79 SER A C 1
ATOM 615 O O . SER A 1 79 ? -2.223 1.702 18.346 1.00 91.94 79 SER A O 1
ATOM 617 N N . ASN A 1 80 ? -3.054 0.466 20.021 1.00 95.12 80 ASN A N 1
ATOM 618 C CA . ASN A 1 80 ? -2.069 0.902 21.013 1.00 95.12 80 ASN A CA 1
ATOM 619 C C . ASN A 1 80 ? -0.750 0.121 20.906 1.00 95.12 80 ASN A C 1
ATOM 621 O O . ASN A 1 80 ? 0.247 0.529 21.498 1.00 95.12 80 ASN A O 1
ATOM 625 N N . GLN A 1 81 ? -0.715 -0.990 20.159 1.00 97.06 81 GLN A N 1
ATOM 626 C CA . GLN A 1 81 ? 0.531 -1.705 19.896 1.00 97.06 81 GLN A CA 1
ATOM 627 C C . GLN A 1 81 ? 1.421 -0.906 18.945 1.00 97.06 81 GLN A C 1
ATOM 629 O O . GLN A 1 81 ? 0.977 -0.480 17.878 1.00 97.06 81 GLN A O 1
ATOM 634 N N . ALA A 1 82 ? 2.701 -0.761 19.296 1.00 96.81 82 ALA A N 1
ATOM 635 C CA . ALA A 1 82 ? 3.636 0.106 18.578 1.00 96.81 82 ALA A CA 1
ATOM 636 C C . ALA A 1 82 ? 3.748 -0.224 17.078 1.00 96.81 82 ALA A C 1
ATOM 638 O O . ALA A 1 82 ? 3.755 0.686 16.252 1.00 96.81 82 ALA A O 1
ATOM 639 N N . LEU A 1 83 ? 3.779 -1.514 16.716 1.00 96.94 83 LEU A N 1
ATOM 640 C CA . LEU A 1 83 ? 3.852 -1.957 15.318 1.00 96.94 83 LEU A CA 1
ATOM 641 C C . LEU A 1 83 ? 2.590 -1.578 14.534 1.00 96.94 83 LEU A C 1
ATOM 643 O O . LEU A 1 83 ? 2.689 -1.015 13.446 1.00 96.94 83 LEU A O 1
ATOM 647 N N . VAL A 1 84 ? 1.408 -1.855 15.092 1.00 96.69 84 VAL A N 1
ATOM 648 C CA . VAL A 1 84 ? 0.117 -1.555 14.450 1.00 96.69 84 VAL A CA 1
ATOM 649 C C . VAL A 1 84 ? -0.050 -0.043 14.291 1.00 96.69 84 VAL A C 1
ATOM 651 O O . VAL A 1 84 ? -0.383 0.435 13.208 1.00 96.69 84 VAL A O 1
ATOM 654 N N . ALA A 1 85 ? 0.269 0.721 15.341 1.00 97.00 85 ALA A N 1
ATOM 655 C CA . ALA A 1 85 ? 0.249 2.178 15.314 1.00 97.00 85 ALA A CA 1
ATOM 656 C C . ALA A 1 85 ? 1.200 2.745 14.249 1.00 97.00 85 ALA A C 1
ATOM 658 O O . ALA A 1 85 ? 0.813 3.621 13.476 1.00 97.00 85 ALA A O 1
ATOM 659 N N . ALA A 1 86 ? 2.439 2.245 14.181 1.00 97.62 86 ALA A N 1
ATOM 660 C CA . ALA A 1 86 ? 3.416 2.675 13.184 1.00 97.62 86 ALA A CA 1
ATOM 661 C C . ALA A 1 86 ? 2.935 2.371 11.760 1.00 97.62 86 ALA A C 1
ATOM 663 O O . ALA A 1 86 ? 2.979 3.254 10.903 1.00 97.62 86 ALA A O 1
ATOM 664 N N . LEU A 1 87 ? 2.406 1.167 11.525 1.00 97.62 87 LEU A N 1
ATOM 665 C CA . LEU A 1 87 ? 1.851 0.773 10.234 1.00 97.62 87 LEU A CA 1
ATOM 666 C C . LEU A 1 87 ? 0.722 1.711 9.798 1.00 97.62 87 LEU A C 1
ATOM 668 O O . LEU A 1 87 ? 0.745 2.213 8.674 1.00 97.62 87 LEU A O 1
ATOM 672 N N . TYR A 1 88 ? -0.240 1.988 10.683 1.00 96.00 88 TYR A N 1
ATOM 673 C CA . TYR A 1 88 ? -1.350 2.893 10.379 1.00 96.00 88 TYR A CA 1
ATOM 674 C C . TYR A 1 88 ? -0.849 4.300 10.059 1.00 96.00 88 TYR A C 1
ATOM 676 O O . TYR A 1 88 ? -1.289 4.880 9.074 1.00 96.00 88 TYR A O 1
ATOM 684 N N . ARG A 1 89 ? 0.132 4.822 10.806 1.00 97.19 89 ARG A N 1
ATOM 685 C CA . ARG A 1 89 ? 0.706 6.156 10.560 1.00 97.19 89 ARG A CA 1
ATOM 686 C C . ARG A 1 89 ? 1.466 6.250 9.238 1.00 97.19 89 ARG A C 1
ATOM 688 O O . ARG A 1 89 ? 1.318 7.248 8.540 1.00 97.19 89 ARG A O 1
ATOM 695 N N . ILE A 1 90 ? 2.260 5.235 8.894 1.00 97.62 90 ILE A N 1
ATOM 696 C CA . ILE A 1 90 ? 3.041 5.197 7.644 1.00 97.62 90 ILE A CA 1
ATOM 697 C C . ILE A 1 90 ? 2.115 5.100 6.428 1.00 97.62 90 ILE A C 1
ATOM 699 O O . ILE A 1 90 ? 2.359 5.741 5.411 1.00 97.62 90 ILE A O 1
ATOM 703 N N . THR A 1 91 ? 1.043 4.319 6.539 1.00 97.56 91 THR A N 1
ATOM 704 C CA . THR A 1 91 ? 0.089 4.094 5.442 1.00 97.56 91 THR A CA 1
ATOM 705 C C . THR A 1 91 ? -0.991 5.172 5.339 1.00 97.56 91 THR A C 1
ATOM 707 O O . THR A 1 91 ? -1.648 5.274 4.308 1.00 97.56 91 THR A O 1
ATOM 710 N N . GLU A 1 92 ? -1.158 6.014 6.361 1.00 96.19 92 GLU A N 1
ATOM 711 C CA . GLU A 1 92 ? -2.189 7.055 6.408 1.00 96.19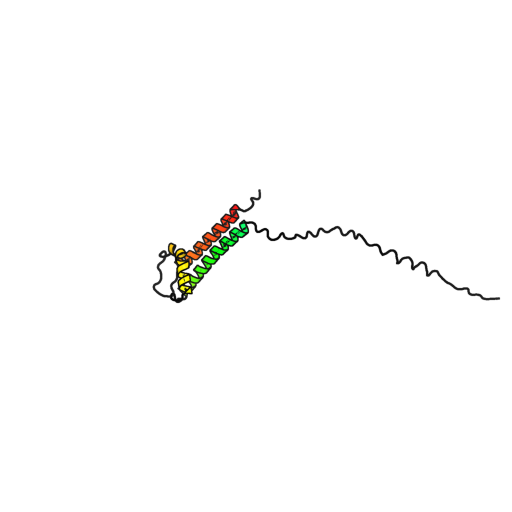 92 GLU A CA 1
ATOM 712 C C . GLU A 1 92 ? -2.193 8.020 5.209 1.00 96.19 92 GLU A C 1
ATOM 714 O O . GLU A 1 92 ? -3.266 8.301 4.676 1.00 96.19 92 GLU A O 1
ATOM 719 N N . PRO A 1 93 ? -1.045 8.534 4.722 1.00 97.31 93 PRO A N 1
ATOM 720 C CA . PRO A 1 93 ? -1.032 9.396 3.542 1.00 97.31 93 PRO A CA 1
ATOM 721 C C . PRO A 1 93 ? -1.531 8.693 2.273 1.00 97.31 93 PRO A C 1
ATOM 723 O O . PRO A 1 93 ? -2.061 9.361 1.392 1.00 97.31 93 PRO A O 1
ATOM 726 N N . LEU A 1 94 ? -1.375 7.368 2.183 1.00 97.25 94 LEU A N 1
ATOM 727 C CA . LEU A 1 94 ? -1.789 6.574 1.024 1.00 97.25 94 LEU A CA 1
ATOM 728 C C . LEU A 1 94 ? -3.304 6.341 1.013 1.00 97.25 94 LEU A C 1
ATOM 730 O O . LEU A 1 94 ? -3.911 6.294 -0.052 1.00 97.25 94 LEU A O 1
ATOM 734 N N . THR A 1 95 ? -3.923 6.218 2.192 1.00 96.19 95 THR A N 1
ATOM 735 C CA . THR A 1 95 ? -5.374 6.019 2.322 1.00 96.19 95 THR A CA 1
ATOM 736 C C . THR A 1 95 ? -6.160 7.323 2.324 1.00 96.19 95 THR A C 1
ATOM 738 O O . THR A 1 95 ? -7.325 7.323 1.938 1.00 96.19 95 THR A O 1
ATOM 741 N N . ARG A 1 96 ? -5.538 8.434 2.741 1.00 95.44 96 ARG A N 1
ATOM 742 C CA . ARG A 1 96 ? -6.175 9.755 2.886 1.00 95.44 96 ARG A CA 1
ATOM 743 C C . ARG A 1 96 ? -7.049 10.194 1.700 1.00 95.44 96 ARG A C 1
ATOM 745 O O . ARG A 1 96 ? -8.162 10.639 1.955 1.00 95.44 96 ARG A O 1
ATOM 752 N N . PRO A 1 97 ? -6.624 10.054 0.430 1.00 94.88 97 PRO A N 1
ATOM 753 C CA . PRO A 1 97 ? -7.443 10.464 -0.715 1.00 94.88 97 PRO A CA 1
ATOM 754 C C . PRO A 1 97 ? -8.762 9.693 -0.866 1.00 94.88 97 PRO A C 1
ATOM 756 O O . PRO A 1 97 ? -9.666 10.166 -1.547 1.00 94.88 97 PRO A O 1
ATOM 759 N N . PHE A 1 98 ? -8.869 8.510 -0.255 1.00 94.88 98 PHE A N 1
ATOM 760 C CA . PHE A 1 98 ? -10.029 7.624 -0.358 1.00 94.88 98 PHE A CA 1
ATOM 761 C C . PHE A 1 98 ? -10.923 7.648 0.891 1.00 94.88 98 PHE A C 1
ATOM 763 O O . PHE A 1 98 ? -11.959 6.981 0.922 1.00 94.88 98 PHE A O 1
ATOM 770 N N . GLN A 1 99 ? -10.532 8.397 1.926 1.00 91.94 99 GLN A N 1
ATOM 771 C CA . GLN A 1 99 ? -11.308 8.537 3.156 1.00 91.94 99 GLN A CA 1
ATOM 772 C C . GLN A 1 99 ? -12.593 9.326 2.896 1.00 91.94 99 GLN A C 1
ATOM 774 O O . GLN A 1 99 ? -12.582 10.345 2.208 1.00 91.94 99 GLN A O 1
ATOM 779 N N . GLY A 1 100 ? -13.710 8.847 3.445 1.00 88.62 100 GLY A N 1
ATOM 780 C CA . GLY A 1 100 ? -15.017 9.494 3.298 1.00 88.62 100 GLY A CA 1
ATOM 781 C C . GLY A 1 100 ? -15.733 9.253 1.964 1.00 88.62 100 GLY A C 1
ATOM 782 O O . GLY A 1 100 ? -16.828 9.778 1.783 1.00 88.62 100 GLY A O 1
ATOM 783 N N . ILE A 1 101 ? -15.179 8.444 1.047 1.00 90.25 101 ILE A N 1
ATOM 784 C CA . ILE A 1 101 ? -15.902 8.016 -0.170 1.00 90.25 101 ILE A CA 1
ATOM 785 C C . ILE A 1 101 ? -17.116 7.154 0.200 1.00 90.25 101 ILE A C 1
ATOM 787 O O . ILE A 1 101 ? -18.176 7.265 -0.414 1.00 90.25 101 ILE A O 1
ATOM 791 N N . PHE A 1 102 ? -16.962 6.303 1.214 1.00 88.00 102 PHE A N 1
ATOM 792 C CA . PHE A 1 102 ? -18.014 5.431 1.720 1.00 88.00 102 PHE A CA 1
ATOM 793 C C . PHE A 1 102 ? -18.241 5.672 3.217 1.00 88.00 102 PHE A C 1
ATOM 795 O O . PHE A 1 102 ? -17.296 6.045 3.917 1.00 88.00 102 PHE A O 1
ATOM 802 N N . PRO A 1 103 ? -19.465 5.441 3.727 1.00 82.06 103 PRO A N 1
ATOM 803 C CA . PRO A 1 103 ? -19.731 5.478 5.159 1.00 82.06 103 PRO A CA 1
ATOM 804 C C . PRO A 1 103 ? -18.890 4.431 5.891 1.00 82.06 103 PRO A C 1
ATOM 806 O O . PRO A 1 103 ? -18.876 3.260 5.509 1.00 82.06 103 PRO A O 1
ATOM 809 N N . GLU A 1 104 ? -18.216 4.841 6.961 1.00 77.88 104 GLU A N 1
ATOM 810 C CA . GLU A 1 104 ? -17.434 3.933 7.797 1.00 77.88 104 GLU A CA 1
ATOM 811 C C . GLU A 1 104 ? -18.308 3.359 8.926 1.00 77.88 104 GLU A C 1
ATOM 813 O O . GLU A 1 104 ? -19.002 4.117 9.612 1.00 77.88 104 GLU A O 1
ATOM 818 N N . PRO A 1 105 ? -18.308 2.028 9.139 1.00 76.50 105 PRO A N 1
ATOM 819 C CA . PRO A 1 105 ? -19.035 1.412 10.242 1.00 76.50 105 PRO A CA 1
ATOM 820 C C . PRO A 1 105 ? -18.551 1.935 11.599 1.00 76.50 105 PRO A C 1
ATOM 822 O O . PRO A 1 105 ? -17.349 2.001 11.865 1.00 76.50 105 PRO A O 1
ATOM 825 N N . ALA A 1 106 ? -19.490 2.256 12.488 1.00 75.12 106 ALA A N 1
ATOM 826 C CA . ALA A 1 106 ? -19.169 2.621 13.860 1.00 75.12 106 ALA A CA 1
ATOM 827 C C . ALA A 1 106 ? -18.855 1.359 14.685 1.00 75.12 106 ALA A C 1
ATOM 829 O O . ALA A 1 106 ? -19.762 0.653 15.121 1.00 75.12 106 ALA A O 1
ATOM 830 N N . GLY A 1 107 ? -17.567 1.098 14.917 1.00 69.19 107 GLY A N 1
ATOM 831 C CA . GLY A 1 107 ? -17.076 0.067 15.839 1.00 69.19 107 GLY A CA 1
ATOM 832 C C . GLY A 1 107 ? -16.334 -1.101 15.166 1.00 69.19 107 GLY A C 1
ATOM 833 O O . GLY A 1 107 ? -16.443 -1.290 13.957 1.00 69.19 107 GLY A O 1
ATOM 834 N N . PRO A 1 108 ? -15.538 -1.882 15.924 1.00 70.81 108 PRO A N 1
ATOM 835 C CA . PRO A 1 108 ? -14.821 -3.039 15.391 1.00 70.81 108 PRO A CA 1
ATOM 836 C C . PRO A 1 108 ? -15.768 -4.209 15.060 1.00 70.81 108 PRO A C 1
ATOM 838 O O . PRO A 1 108 ? -16.687 -4.466 15.841 1.00 70.81 108 PRO A O 1
ATOM 841 N N . PRO A 1 109 ? -15.513 -4.981 13.987 1.00 72.38 109 PRO A N 1
ATOM 842 C CA . PRO A 1 109 ? -14.438 -4.814 13.008 1.00 72.38 109 PRO A CA 1
ATOM 843 C C . PRO A 1 109 ? -14.702 -3.647 12.046 1.00 72.38 109 PRO A C 1
ATOM 845 O O . PRO A 1 109 ? -15.785 -3.523 11.478 1.00 72.38 109 PRO A O 1
ATOM 848 N N . VAL A 1 110 ? -13.687 -2.802 11.835 1.00 82.62 110 VAL A N 1
ATOM 849 C CA . VAL A 1 110 ? -13.803 -1.652 10.929 1.00 82.62 110 VAL A CA 1
ATOM 850 C C . VAL A 1 110 ? -13.348 -2.092 9.548 1.00 82.62 110 VAL A C 1
ATOM 852 O O . VAL A 1 110 ? -12.163 -2.347 9.329 1.00 82.62 110 VAL A O 1
ATOM 855 N N . LEU A 1 111 ? -14.281 -2.173 8.603 1.00 86.88 111 LEU A N 1
ATOM 856 C CA . LEU A 1 111 ? -13.932 -2.372 7.203 1.00 86.88 111 LEU A CA 1
ATOM 857 C C . LEU A 1 111 ? -13.336 -1.069 6.651 1.00 86.88 111 LEU A C 1
ATOM 859 O O . LEU A 1 111 ? -14.059 -0.122 6.357 1.00 86.88 111 LEU A O 1
ATOM 863 N N . ASP A 1 112 ? -12.010 -1.017 6.523 1.00 89.62 112 ASP A N 1
ATOM 864 C CA . ASP A 1 112 ? -11.300 0.137 5.961 1.00 89.62 112 ASP A CA 1
ATOM 865 C C . ASP A 1 112 ? -11.399 0.108 4.425 1.00 89.62 112 ASP A C 1
ATOM 867 O O . ASP A 1 112 ? -10.507 -0.386 3.729 1.00 89.62 112 ASP A O 1
ATOM 871 N N . ILE A 1 113 ? -12.527 0.593 3.891 1.00 92.38 113 ILE A N 1
ATOM 872 C CA . ILE A 1 113 ? -12.765 0.648 2.439 1.00 92.38 113 ILE A CA 1
ATOM 873 C C . ILE A 1 113 ? -11.721 1.549 1.764 1.00 92.38 113 ILE A C 1
ATOM 875 O O . ILE A 1 113 ? -11.256 1.233 0.671 1.00 92.38 113 ILE A O 1
ATOM 879 N N . ALA A 1 114 ? -11.284 2.622 2.431 1.00 93.88 114 ALA A N 1
ATOM 880 C CA . ALA A 1 114 ? -10.235 3.501 1.926 1.00 93.88 114 ALA A CA 1
ATOM 881 C C . ALA A 1 114 ? -8.905 2.754 1.722 1.00 93.88 114 ALA A C 1
ATOM 883 O O . ALA A 1 114 ? -8.248 2.942 0.697 1.00 93.88 114 ALA A O 1
ATOM 884 N N . ALA A 1 115 ? -8.521 1.866 2.646 1.00 95.00 115 ALA A N 1
ATOM 885 C CA . ALA A 1 115 ? -7.346 1.010 2.480 1.00 95.00 115 ALA A CA 1
ATOM 886 C C . ALA A 1 115 ? -7.495 0.039 1.302 1.00 95.00 115 ALA A C 1
ATOM 888 O O . ALA A 1 115 ? -6.557 -0.109 0.522 1.00 95.00 115 ALA A O 1
ATOM 889 N N . LEU A 1 116 ? -8.670 -0.576 1.132 1.00 95.19 116 LEU A N 1
ATOM 890 C CA . LEU A 1 116 ? -8.925 -1.467 -0.003 1.00 95.19 116 LEU A CA 1
ATOM 891 C C . LEU A 1 116 ? -8.805 -0.725 -1.344 1.00 95.19 116 LEU A C 1
ATOM 893 O O . LEU A 1 116 ? -8.148 -1.210 -2.265 1.00 95.19 116 LEU A O 1
ATOM 897 N N . LEU A 1 117 ? -9.385 0.473 -1.436 1.00 96.56 117 LEU A N 1
ATOM 898 C CA . LEU A 1 117 ? -9.269 1.326 -2.619 1.00 96.56 117 LEU A CA 1
ATOM 899 C C . LEU A 1 117 ? -7.822 1.748 -2.880 1.00 96.56 117 LEU A C 1
ATOM 901 O O . LEU A 1 117 ? -7.383 1.708 -4.027 1.00 96.56 117 LEU A O 1
ATOM 905 N N . ALA A 1 118 ? -7.066 2.093 -1.835 1.00 97.25 118 ALA A N 1
ATOM 906 C CA . ALA A 1 118 ? -5.657 2.452 -1.963 1.00 97.25 118 ALA A CA 1
ATOM 907 C C . ALA A 1 118 ? -4.811 1.301 -2.534 1.00 97.25 118 ALA A C 1
ATOM 909 O O . ALA A 1 118 ? -3.955 1.553 -3.380 1.00 97.25 118 ALA A O 1
ATOM 910 N N . ILE A 1 119 ? -5.073 0.050 -2.128 1.00 97.88 119 ILE A N 1
ATOM 911 C CA . ILE A 1 119 ? -4.399 -1.142 -2.679 1.00 97.88 119 ILE A CA 1
ATOM 912 C C . ILE A 1 119 ? -4.681 -1.264 -4.176 1.00 97.88 119 ILE A C 1
ATOM 914 O O . ILE A 1 119 ? -3.751 -1.336 -4.974 1.00 97.88 119 ILE A O 1
ATOM 918 N N . VAL A 1 120 ? -5.961 -1.249 -4.562 1.00 97.94 120 VAL A N 1
ATOM 919 C CA . VAL A 1 120 ? -6.364 -1.382 -5.971 1.00 97.94 120 VAL A CA 1
ATOM 920 C C . VAL A 1 120 ? -5.774 -0.248 -6.807 1.00 97.94 120 VAL A C 1
ATOM 922 O O . VAL A 1 120 ? -5.240 -0.484 -7.887 1.00 97.94 120 VAL A O 1
ATOM 925 N N . PHE A 1 121 ? -5.831 0.982 -6.304 1.00 97.88 121 PHE A N 1
ATOM 926 C CA . PHE A 1 121 ? -5.311 2.145 -7.008 1.00 97.88 121 PHE A CA 1
ATOM 927 C C . PHE A 1 121 ? -3.793 2.077 -7.201 1.00 97.88 121 PHE A C 1
ATOM 929 O O . PHE A 1 121 ? -3.316 2.283 -8.315 1.00 97.88 121 PHE A O 1
ATOM 936 N N . LEU A 1 122 ? -3.026 1.753 -6.154 1.00 97.50 122 LEU A N 1
ATOM 937 C CA . LEU A 1 122 ? -1.572 1.613 -6.266 1.00 97.50 122 LEU A CA 1
ATOM 938 C C . LEU A 1 122 ? -1.181 0.489 -7.222 1.00 97.50 122 LEU A C 1
ATOM 940 O O . LEU A 1 122 ? -0.297 0.711 -8.047 1.00 97.50 122 LEU A O 1
ATOM 944 N N . PHE A 1 123 ? -1.887 -0.641 -7.188 1.00 97.75 123 PHE A N 1
ATOM 945 C CA . PHE A 1 123 ? -1.669 -1.735 -8.131 1.00 97.75 123 PHE A CA 1
ATOM 946 C C . PHE A 1 123 ? -1.864 -1.288 -9.578 1.00 97.75 123 PHE A C 1
ATOM 948 O O . PHE A 1 123 ? -1.015 -1.542 -10.434 1.00 97.75 123 PHE A O 1
ATOM 955 N N . LEU A 1 124 ? -2.948 -0.561 -9.858 1.00 98.19 124 LEU A N 1
ATOM 956 C CA . LEU A 1 124 ? -3.213 -0.033 -11.195 1.00 98.19 124 LEU A CA 1
ATOM 957 C C . LEU A 1 124 ? -2.134 0.961 -11.642 1.00 98.19 124 LEU A C 1
ATOM 959 O O . LEU A 1 124 ? -1.681 0.891 -12.783 1.00 98.19 124 LEU A O 1
ATOM 963 N N . ILE A 1 125 ? -1.688 1.854 -10.755 1.00 97.88 125 ILE A N 1
ATOM 964 C CA . ILE A 1 125 ? -0.619 2.814 -11.058 1.00 97.88 125 ILE A CA 1
ATOM 965 C C . ILE A 1 125 ? 0.716 2.097 -11.296 1.00 97.88 125 ILE A C 1
ATOM 967 O O . ILE A 1 125 ? 1.388 2.384 -12.287 1.00 97.88 125 ILE A O 1
ATOM 971 N N . GLY A 1 126 ? 1.090 1.142 -10.444 1.00 96.38 126 GLY A N 1
ATOM 972 C CA . GLY A 1 126 ? 2.310 0.353 -10.598 1.00 96.38 126 GLY A CA 1
ATOM 973 C C . GLY A 1 126 ? 2.314 -0.433 -11.908 1.00 96.38 126 GLY A C 1
ATOM 974 O O . GLY A 1 126 ? 3.263 -0.337 -12.690 1.00 96.38 126 GLY A O 1
ATOM 975 N N . ALA A 1 127 ? 1.215 -1.134 -12.204 1.00 96.31 127 ALA A N 1
ATOM 976 C CA . ALA A 1 127 ? 1.038 -1.867 -13.454 1.00 96.31 127 ALA A CA 1
ATOM 977 C C . ALA A 1 127 ? 1.100 -0.944 -14.681 1.00 96.31 127 ALA A C 1
ATOM 979 O O . ALA A 1 127 ? 1.752 -1.284 -15.671 1.00 96.31 127 ALA A O 1
ATOM 980 N N . LEU A 1 128 ? 0.481 0.241 -14.613 1.00 97.25 128 LEU A N 1
ATOM 981 C CA . LEU A 1 128 ? 0.532 1.237 -15.682 1.00 97.25 128 LEU A CA 1
ATOM 982 C C . LEU A 1 128 ? 1.962 1.731 -15.926 1.00 97.25 128 LEU A C 1
ATOM 984 O O . LEU A 1 128 ? 2.399 1.778 -17.074 1.00 97.25 128 LEU A O 1
ATOM 988 N N . ILE A 1 129 ? 2.714 2.057 -14.871 1.00 96.31 129 ILE A N 1
ATOM 989 C CA . ILE A 1 129 ? 4.109 2.506 -14.998 1.00 96.31 129 ILE A CA 1
ATOM 990 C C . ILE A 1 129 ? 4.960 1.415 -15.656 1.00 96.31 129 ILE A C 1
ATOM 992 O O . ILE A 1 129 ? 5.689 1.692 -16.609 1.00 96.31 129 ILE A O 1
ATOM 996 N N . VAL A 1 130 ? 4.833 0.167 -15.201 1.00 94.19 130 VAL A N 1
ATOM 997 C CA . VAL A 1 130 ? 5.536 -0.985 -15.785 1.00 94.19 130 VAL A CA 1
ATOM 998 C C . VAL A 1 130 ? 5.176 -1.164 -17.264 1.00 94.19 130 VAL A C 1
ATOM 1000 O O . VAL A 1 130 ? 6.064 -1.340 -18.104 1.00 94.19 130 VAL A O 1
ATOM 1003 N N . ALA A 1 131 ? 3.889 -1.073 -17.604 1.00 93.50 131 ALA A N 1
ATOM 1004 C CA . ALA A 1 131 ? 3.417 -1.180 -18.980 1.00 93.50 131 ALA A CA 1
ATOM 1005 C C . ALA A 1 131 ? 3.991 -0.069 -19.873 1.00 93.50 131 ALA A C 1
ATOM 1007 O O . ALA A 1 131 ? 4.446 -0.358 -20.980 1.00 93.50 131 ALA A O 1
ATOM 1008 N N . LEU A 1 132 ? 4.036 1.175 -19.386 1.00 93.75 132 LEU A N 1
ATOM 1009 C CA . LEU A 1 132 ? 4.608 2.314 -20.110 1.00 93.75 132 LEU A CA 1
ATOM 1010 C C . LEU A 1 132 ? 6.112 2.149 -20.347 1.00 93.75 132 LEU A C 1
ATOM 1012 O O . LEU A 1 132 ? 6.575 2.317 -21.475 1.00 93.75 132 LEU A O 1
ATOM 1016 N N . VAL A 1 133 ? 6.873 1.759 -19.319 1.00 91.69 133 VAL A N 1
ATOM 1017 C CA . VAL A 1 133 ? 8.320 1.500 -19.440 1.00 91.69 133 VAL A CA 1
ATOM 1018 C C . VAL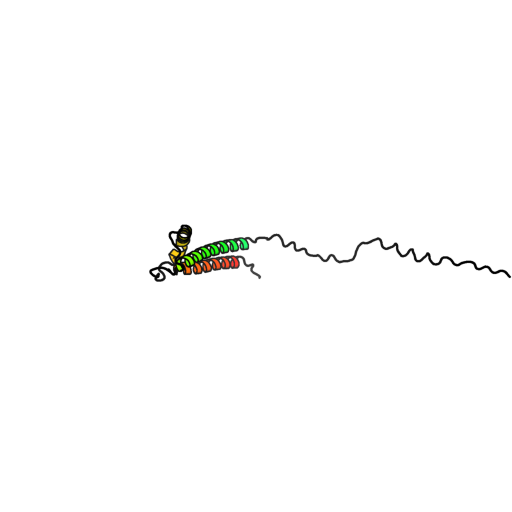 A 1 133 ? 8.586 0.428 -20.499 1.00 91.69 133 VAL A C 1
ATOM 1020 O O . VAL A 1 133 ? 9.450 0.595 -21.367 1.00 91.69 133 VAL A O 1
ATOM 1023 N N . ARG A 1 134 ? 7.803 -0.654 -20.482 1.00 89.12 134 ARG A N 1
ATOM 1024 C CA . ARG A 1 134 ? 7.917 -1.734 -21.465 1.00 89.12 134 ARG A CA 1
ATOM 1025 C C . ARG A 1 134 ? 7.527 -1.279 -22.871 1.00 89.12 134 ARG A C 1
ATOM 1027 O O . ARG A 1 134 ? 8.227 -1.629 -23.815 1.00 89.12 134 ARG A O 1
ATOM 1034 N N . ALA A 1 135 ? 6.458 -0.499 -23.017 1.00 90.00 135 ALA A N 1
ATOM 1035 C CA . ALA A 1 135 ? 5.999 0.004 -24.311 1.00 90.00 135 ALA A CA 1
ATOM 1036 C C . ALA A 1 135 ? 7.029 0.931 -24.976 1.00 90.00 135 ALA A C 1
ATOM 1038 O O . ALA A 1 135 ? 7.245 0.841 -26.181 1.00 90.00 135 ALA A O 1
ATOM 1039 N N . ILE A 1 136 ? 7.700 1.783 -24.194 1.00 90.50 136 ILE A N 1
ATOM 1040 C CA . ILE A 1 136 ? 8.723 2.711 -24.702 1.00 90.50 136 ILE A CA 1
ATOM 1041 C C . ILE A 1 136 ? 10.011 1.972 -25.092 1.00 90.50 136 ILE A C 1
ATOM 1043 O O . ILE A 1 136 ? 10.682 2.369 -26.042 1.00 90.50 136 ILE A O 1
ATOM 1047 N N . THR A 1 137 ? 10.352 0.891 -24.386 1.00 86.94 137 THR A N 1
ATOM 1048 C CA . THR A 1 137 ? 11.606 0.147 -24.611 1.00 86.94 137 THR A CA 1
ATOM 1049 C C . THR A 1 137 ? 11.450 -1.023 -25.588 1.00 86.94 137 THR A C 1
ATOM 1051 O O . THR A 1 137 ? 12.442 -1.615 -26.012 1.00 86.94 137 THR A O 1
ATOM 1054 N N . ALA A 1 138 ? 10.224 -1.403 -25.952 1.00 80.75 138 ALA A N 1
ATOM 1055 C CA . ALA A 1 138 ? 10.008 -2.503 -26.881 1.00 80.75 138 ALA A CA 1
ATOM 1056 C C . ALA A 1 138 ? 10.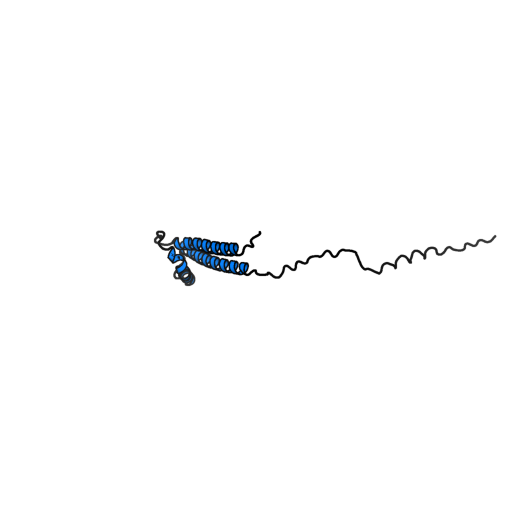709 -2.205 -28.226 1.00 80.75 138 ALA A C 1
ATOM 1058 O O . ALA A 1 138 ? 10.441 -1.161 -28.831 1.00 80.75 138 ALA A O 1
ATOM 1059 N N . PRO A 1 139 ? 11.610 -3.084 -28.709 1.00 74.94 139 PRO A N 1
ATOM 1060 C CA . PRO A 1 139 ? 12.226 -2.896 -30.013 1.00 74.94 139 PRO A CA 1
ATOM 1061 C C . PRO A 1 139 ? 11.129 -2.928 -31.077 1.00 74.94 139 PRO A C 1
ATOM 1063 O O . PRO A 1 139 ? 10.351 -3.879 -31.153 1.00 74.94 139 PRO A O 1
ATOM 1066 N N . ARG A 1 140 ? 11.044 -1.867 -31.886 1.00 74.12 140 ARG A N 1
ATOM 1067 C CA . ARG A 1 140 ? 10.131 -1.819 -33.030 1.00 74.12 140 ARG A CA 1
ATOM 1068 C C . ARG A 1 140 ? 10.653 -2.810 -34.068 1.00 74.12 140 ARG A C 1
ATOM 1070 O O . ARG A 1 140 ? 11.657 -2.525 -34.714 1.00 74.12 140 ARG A O 1
ATOM 1077 N N . SER A 1 141 ? 10.025 -3.975 -34.195 1.00 67.31 141 SER A N 1
ATOM 1078 C CA . SER A 1 141 ? 10.270 -4.860 -35.334 1.00 67.31 141 SER A CA 1
ATOM 1079 C C . SER A 1 141 ? 9.639 -4.212 -36.568 1.00 67.31 141 SER A C 1
ATOM 1081 O O . SER A 1 141 ? 8.411 -4.143 -36.650 1.00 67.31 141 SER A O 1
ATOM 1083 N N . VAL A 1 142 ? 10.480 -3.667 -37.451 1.00 57.47 142 VAL A N 1
ATOM 1084 C CA . VAL A 1 142 ? 10.104 -3.222 -38.804 1.00 57.47 142 VAL A CA 1
ATOM 1085 C C . VAL A 1 142 ? 10.160 -4.418 -39.740 1.00 57.47 142 VAL A C 1
ATOM 1087 O O . VAL A 1 142 ? 11.121 -5.207 -39.593 1.00 57.47 142 VAL A O 1
#

Secondary structure (DSSP, 8-state):
----------TTSGGGGGGSS--------------------S----HHHHHHHHHHHHHHHHHHHHHHHHHHHHHT--TTSHHHHHHHHHHHHHHGGGTTSSPPPSSSS---HHHHHHHHHHHHHHHHHHHHHHHHHS----

Sequence (142 aa):
MAIRHDEHPTERVERVERIEHLHERPAATAAPTTSNVSVTGGATHTPVWTVTSVVTLIFTVLEVLLLLRFIFKITGANSNQALVAALYRITEPLTRPFQGIFPEPAGPPVLDIAALLAIVFLFLIGALIVALVRAITAPRSV

pLDDT: mean 80.29, std 17.8, range [48.59, 98.31]